Protein AF-A0AAV9RBQ3-F1 (afdb_monomer_lite)

Organism: NCBI:txid28760

Structure (mmCIF, N/CA/C/O backbone):
data_AF-A0AAV9RBQ3-F1
#
_entry.id   AF-A0AAV9RBQ3-F1
#
loop_
_atom_site.group_PDB
_atom_site.id
_atom_site.type_symbol
_atom_site.label_atom_id
_atom_site.label_alt_id
_atom_site.label_comp_id
_atom_site.label_asym_id
_atom_site.label_entity_id
_atom_site.label_seq_id
_atom_site.pdbx_PDB_ins_code
_atom_site.Cartn_x
_atom_site.Cartn_y
_atom_site.Cartn_z
_atom_site.occupancy
_atom_site.B_iso_or_equiv
_atom_site.auth_seq_id
_atom_site.auth_comp_id
_atom_site.auth_asym_id
_atom_site.auth_atom_id
_atom_site.pdbx_PDB_model_num
ATOM 1 N N . MET A 1 1 ? 4.838 1.784 3.686 1.00 30.33 1 MET A N 1
ATOM 2 C CA . MET A 1 1 ? 4.834 0.363 3.309 1.00 30.33 1 MET A CA 1
ATOM 3 C C . MET A 1 1 ? 6.294 -0.026 3.163 1.00 30.33 1 MET A C 1
ATOM 5 O O . MET A 1 1 ? 6.967 0.531 2.314 1.00 30.33 1 MET A O 1
ATOM 9 N N . VAL A 1 2 ? 6.844 -0.880 4.032 1.00 25.67 2 VAL A N 1
ATOM 10 C CA . VAL A 1 2 ? 8.255 -1.282 3.885 1.00 25.67 2 VAL A CA 1
ATOM 11 C C . VAL A 1 2 ? 8.308 -2.369 2.819 1.00 25.67 2 VAL A C 1
ATOM 13 O O . VAL A 1 2 ? 8.004 -3.526 3.097 1.00 25.67 2 VAL A O 1
ATOM 16 N N . ILE A 1 3 ? 8.634 -1.984 1.588 1.00 35.09 3 ILE A N 1
ATOM 17 C CA . ILE A 1 3 ? 9.060 -2.945 0.576 1.00 35.09 3 ILE A CA 1
ATOM 18 C C . ILE A 1 3 ? 10.511 -3.277 0.914 1.00 35.09 3 ILE A C 1
ATOM 20 O O . ILE A 1 3 ? 11.410 -2.459 0.729 1.00 35.09 3 ILE A O 1
ATOM 24 N N . ASP A 1 4 ? 10.719 -4.462 1.470 1.00 31.14 4 ASP A N 1
ATOM 25 C CA . ASP A 1 4 ? 12.053 -5.002 1.676 1.00 31.14 4 ASP A CA 1
ATOM 26 C C . ASP A 1 4 ? 12.686 -5.289 0.304 1.00 31.14 4 ASP A C 1
ATOM 28 O O . ASP A 1 4 ? 12.280 -6.210 -0.409 1.00 31.14 4 ASP A O 1
ATOM 32 N N . LEU A 1 5 ? 13.657 -4.460 -0.084 1.00 38.94 5 LEU A N 1
ATOM 33 C CA . LEU A 1 5 ? 14.399 -4.587 -1.341 1.00 38.94 5 LEU A CA 1
ATOM 34 C C . LEU A 1 5 ? 15.266 -5.857 -1.389 1.00 38.94 5 LEU A C 1
ATOM 36 O O . LEU A 1 5 ? 15.699 -6.243 -2.475 1.00 38.94 5 LEU A O 1
ATOM 40 N N . ASP A 1 6 ? 15.470 -6.539 -0.256 1.00 36.19 6 ASP A N 1
ATOM 41 C CA . ASP A 1 6 ? 16.126 -7.847 -0.199 1.00 36.19 6 ASP A CA 1
ATOM 42 C C . ASP A 1 6 ? 15.150 -9.023 -0.432 1.00 36.19 6 ASP A C 1
ATOM 44 O O . ASP A 1 6 ? 15.560 -10.193 -0.424 1.00 36.19 6 ASP A O 1
ATOM 48 N N . LYS A 1 7 ? 13.859 -8.766 -0.719 1.00 41.84 7 LYS A N 1
ATOM 49 C CA . LYS A 1 7 ? 12.851 -9.828 -0.889 1.00 41.84 7 LYS A CA 1
ATOM 50 C C . LYS A 1 7 ? 12.442 -10.122 -2.331 1.00 41.84 7 LYS A C 1
ATOM 52 O O . LYS A 1 7 ? 11.562 -9.517 -2.929 1.00 41.84 7 LYS A O 1
ATOM 57 N N . ARG A 1 8 ? 13.084 -11.189 -2.818 1.00 45.19 8 ARG A N 1
ATOM 58 C CA . ARG A 1 8 ? 12.573 -12.323 -3.616 1.00 45.19 8 ARG A CA 1
ATOM 59 C C . ARG A 1 8 ? 11.150 -12.147 -4.177 1.00 45.19 8 ARG A C 1
ATOM 61 O O . ARG A 1 8 ? 10.172 -12.438 -3.493 1.00 45.19 8 ARG A O 1
ATOM 68 N N . ILE A 1 9 ? 11.051 -11.829 -5.467 1.00 46.00 9 ILE A N 1
ATOM 69 C CA . ILE A 1 9 ? 9.826 -12.061 -6.244 1.00 46.00 9 ILE A CA 1
ATOM 70 C C . ILE A 1 9 ? 9.709 -13.578 -6.444 1.00 46.00 9 ILE A C 1
ATOM 72 O O . ILE A 1 9 ? 10.520 -14.174 -7.154 1.00 46.00 9 ILE A O 1
ATOM 76 N N . ILE A 1 10 ? 8.762 -14.223 -5.757 1.00 42.72 10 ILE A N 1
ATOM 77 C CA . ILE A 1 10 ? 8.492 -15.658 -5.908 1.00 42.72 10 ILE A CA 1
ATOM 78 C C . ILE A 1 10 ? 7.325 -15.809 -6.880 1.00 42.72 10 ILE A C 1
ATOM 80 O O . ILE A 1 10 ? 6.172 -15.654 -6.498 1.00 42.72 10 ILE A O 1
ATOM 84 N N . GLY A 1 11 ? 7.639 -16.130 -8.131 1.00 39.94 11 GLY A N 1
ATOM 85 C CA . GLY A 1 11 ? 6.669 -16.604 -9.110 1.00 39.94 11 GLY A CA 1
ATOM 86 C C . GLY A 1 11 ? 7.236 -17.825 -9.814 1.00 39.94 11 GLY A C 1
ATOM 87 O O . GLY A 1 11 ? 8.070 -17.662 -10.692 1.00 39.94 11 GLY A O 1
ATOM 88 N N . GLY A 1 12 ? 6.838 -19.031 -9.390 1.00 38.62 12 GLY A N 1
ATOM 89 C CA . GLY A 1 12 ? 6.946 -20.299 -10.142 1.00 38.62 12 GLY A CA 1
ATOM 90 C C . GLY A 1 12 ? 8.309 -20.755 -10.698 1.00 38.62 12 GLY A C 1
ATOM 91 O O . GLY A 1 12 ? 8.382 -21.820 -11.297 1.00 38.62 12 GLY A O 1
ATOM 92 N N . GLY A 1 13 ? 9.391 -20.002 -10.514 1.00 46.59 13 GLY A N 1
ATOM 93 C CA . GLY A 1 13 ? 10.709 -20.260 -11.083 1.00 46.59 13 GLY A CA 1
ATOM 94 C C . GLY A 1 13 ? 11.714 -19.220 -10.591 1.00 46.59 13 GLY A C 1
ATOM 95 O O . GLY A 1 13 ? 11.341 -18.086 -10.319 1.00 46.59 13 GLY A O 1
ATOM 96 N N . SER A 1 14 ? 12.964 -19.657 -10.412 1.00 49.28 14 SER A N 1
ATOM 97 C CA . SER A 1 14 ? 14.188 -18.925 -10.030 1.00 49.28 14 SER A CA 1
ATOM 98 C C . SER A 1 14 ? 14.036 -17.537 -9.388 1.00 49.28 14 SER A C 1
ATOM 100 O O . SER A 1 14 ? 13.625 -16.577 -10.033 1.00 49.28 14 SER A O 1
ATOM 102 N N . GLN A 1 15 ? 14.516 -17.403 -8.144 1.00 60.41 15 GLN A N 1
ATOM 103 C CA . GLN A 1 15 ? 14.614 -16.121 -7.432 1.00 60.41 15 GLN A CA 1
ATOM 104 C C . GLN A 1 15 ? 15.247 -15.032 -8.314 1.00 60.41 15 GLN A C 1
ATOM 106 O O . GLN A 1 15 ? 16.388 -15.158 -8.763 1.00 60.41 15 GLN A O 1
ATOM 111 N N . VAL A 1 16 ? 14.508 -13.946 -8.538 1.00 71.62 16 VAL A N 1
ATOM 112 C CA . VAL A 1 16 ? 14.979 -12.795 -9.314 1.00 71.62 16 VAL A CA 1
ATOM 113 C C . VAL A 1 16 ? 15.616 -11.791 -8.361 1.00 71.62 16 VAL A C 1
ATOM 115 O O . VAL A 1 16 ? 14.971 -11.333 -7.418 1.00 71.62 16 VAL A O 1
ATOM 118 N N . LYS A 1 17 ? 16.882 -11.439 -8.607 1.00 80.75 17 LYS A N 1
ATOM 119 C CA . LYS A 1 17 ? 17.581 -10.382 -7.867 1.00 80.75 17 LYS A CA 1
ATOM 120 C C . LYS A 1 17 ? 17.491 -9.063 -8.631 1.00 80.75 17 LYS A C 1
ATOM 122 O O . LYS A 1 17 ? 17.969 -8.977 -9.762 1.00 80.75 17 LYS A O 1
ATOM 127 N N . ILE A 1 18 ? 16.934 -8.041 -7.991 1.00 83.50 18 ILE A N 1
ATOM 128 C CA . ILE A 1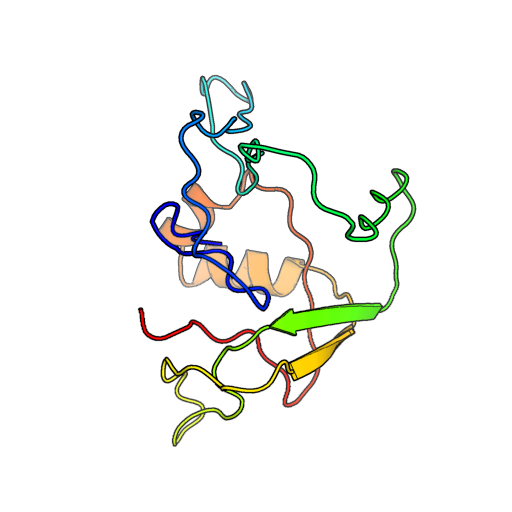 18 ? 16.910 -6.668 -8.503 1.00 83.50 18 ILE A CA 1
ATOM 129 C C . ILE A 1 18 ? 18.277 -6.040 -8.214 1.00 83.50 18 ILE A C 1
ATOM 131 O O . ILE A 1 18 ? 18.764 -6.091 -7.086 1.00 83.50 18 ILE A O 1
ATOM 135 N N . LYS A 1 19 ? 18.944 -5.532 -9.255 1.00 86.94 19 LYS A N 1
ATOM 136 C CA . LYS A 1 19 ? 20.288 -4.928 -9.151 1.00 86.94 19 LYS A CA 1
ATOM 137 C C . LYS A 1 19 ? 20.291 -3.426 -9.416 1.00 86.94 19 LYS A C 1
ATOM 139 O O . LYS A 1 19 ? 21.189 -2.736 -8.941 1.00 86.94 19 LYS A O 1
ATOM 144 N N . ALA A 1 20 ? 19.329 -2.942 -10.198 1.00 90.25 20 ALA A N 1
ATOM 145 C CA . ALA A 1 20 ? 19.151 -1.520 -10.436 1.00 90.25 20 ALA A CA 1
ATOM 146 C C . ALA A 1 20 ? 18.789 -0.817 -9.122 1.00 90.25 20 ALA A C 1
ATOM 148 O O . ALA A 1 20 ? 18.112 -1.390 -8.265 1.00 90.25 20 ALA A O 1
ATOM 149 N N . LYS A 1 21 ? 19.257 0.422 -8.957 1.00 89.88 21 LYS A N 1
ATOM 150 C CA . LYS A 1 21 ? 18.878 1.234 -7.798 1.00 89.88 21 LYS A CA 1
ATOM 151 C C . LYS A 1 21 ? 17.393 1.603 -7.914 1.00 89.88 21 LYS A C 1
ATOM 153 O O . LYS A 1 21 ? 16.970 1.966 -9.011 1.00 89.88 21 LYS A O 1
ATOM 158 N N . PRO A 1 22 ? 16.615 1.543 -6.820 1.00 89.75 22 PRO A N 1
ATOM 159 C CA . PRO A 1 22 ? 15.232 1.999 -6.847 1.00 89.75 22 PRO A CA 1
ATOM 160 C C . PRO A 1 22 ? 15.175 3.497 -7.153 1.00 89.75 22 PRO A C 1
ATOM 162 O O . PRO A 1 22 ? 16.009 4.271 -6.675 1.00 89.75 22 PRO A O 1
ATOM 165 N N . VAL A 1 23 ? 14.164 3.909 -7.913 1.00 91.56 23 VAL A N 1
ATOM 166 C CA . VAL A 1 23 ? 13.830 5.329 -8.070 1.00 91.56 23 VAL A CA 1
ATOM 167 C C . VAL A 1 23 ? 12.875 5.702 -6.944 1.00 91.56 23 VAL A C 1
ATOM 169 O O . VAL A 1 23 ? 11.757 5.193 -6.896 1.00 91.56 23 VAL A O 1
ATOM 172 N N . ILE A 1 24 ? 13.324 6.567 -6.035 1.00 87.62 24 ILE A N 1
ATOM 173 C CA . ILE A 1 24 ? 12.521 7.083 -4.920 1.00 87.62 24 ILE A CA 1
ATOM 174 C C . ILE A 1 24 ? 11.928 8.424 -5.342 1.00 87.62 24 ILE A C 1
ATOM 176 O O . ILE A 1 24 ? 12.663 9.322 -5.753 1.00 87.62 24 ILE A O 1
ATOM 180 N N . TYR A 1 25 ? 10.610 8.568 -5.228 1.00 86.00 25 TYR A N 1
ATOM 181 C CA . TYR A 1 25 ? 9.949 9.834 -5.527 1.00 86.00 25 TYR A CA 1
ATOM 182 C C . TYR A 1 25 ? 10.037 10.772 -4.336 1.00 86.00 25 TYR A C 1
ATOM 184 O O . TYR A 1 25 ? 9.697 10.396 -3.214 1.00 86.00 25 TYR A O 1
ATOM 192 N N . THR A 1 26 ? 10.466 12.001 -4.594 1.00 86.69 26 THR A N 1
ATOM 193 C CA . THR A 1 26 ? 10.580 13.047 -3.584 1.00 86.69 26 THR A CA 1
ATOM 194 C C . THR A 1 26 ? 9.848 14.313 -4.019 1.00 86.69 26 THR A C 1
ATOM 196 O O . THR A 1 26 ? 9.750 14.593 -5.215 1.00 86.69 26 THR A O 1
ATOM 199 N N . ASP A 1 27 ? 9.351 15.087 -3.053 1.00 79.44 27 ASP A N 1
ATOM 200 C CA . ASP A 1 27 ? 8.897 16.460 -3.286 1.00 79.44 27 ASP A CA 1
ATOM 201 C C . ASP A 1 27 ? 9.896 17.500 -2.761 1.00 79.44 27 ASP A C 1
ATOM 203 O O . ASP A 1 27 ? 10.733 17.232 -1.891 1.00 79.44 27 ASP A O 1
ATOM 207 N N . ASN A 1 28 ? 9.789 18.705 -3.322 1.00 72.69 28 ASN A N 1
ATOM 208 C CA . ASN A 1 28 ? 10.487 19.903 -2.870 1.00 72.69 28 ASN A CA 1
ATOM 209 C C . ASN A 1 28 ? 9.454 20.933 -2.395 1.00 72.69 28 ASN A C 1
ATOM 211 O O . ASN A 1 28 ? 9.275 21.984 -3.013 1.00 72.69 28 ASN A O 1
ATOM 215 N N . SER A 1 29 ? 8.737 20.611 -1.317 1.00 68.44 29 SER A N 1
ATOM 216 C CA . SER A 1 29 ? 7.668 21.458 -0.775 1.00 68.44 29 SER A CA 1
ATOM 217 C C . SER A 1 29 ? 8.091 22.216 0.491 1.00 68.44 29 SER A C 1
ATOM 219 O O . SER A 1 29 ? 8.763 21.681 1.375 1.00 68.44 29 SER A O 1
ATOM 221 N N . ASN A 1 30 ? 7.621 23.463 0.635 1.00 63.00 30 ASN A N 1
ATOM 222 C CA . ASN A 1 30 ? 7.673 24.256 1.877 1.00 63.00 30 ASN A CA 1
ATOM 223 C C . ASN A 1 30 ? 9.068 24.394 2.523 1.00 63.00 30 ASN A C 1
ATOM 225 O O . ASN A 1 30 ? 9.196 24.357 3.746 1.00 63.00 30 ASN A O 1
ATOM 229 N N . GLY A 1 31 ? 10.121 24.546 1.713 1.00 64.88 31 GLY A N 1
ATOM 230 C CA . GLY A 1 31 ? 11.492 24.750 2.200 1.00 64.88 31 GLY A CA 1
ATOM 231 C C . GLY A 1 31 ? 12.212 23.476 2.655 1.00 64.88 31 GLY A C 1
ATOM 232 O O . GLY A 1 31 ? 13.360 23.549 3.088 1.00 64.88 31 GLY A O 1
ATOM 233 N N . PHE A 1 32 ? 11.580 22.308 2.522 1.00 63.84 32 PHE A N 1
ATOM 234 C CA . PHE A 1 32 ? 12.227 21.017 2.721 1.00 63.84 32 PHE A CA 1
ATOM 235 C C . PHE A 1 32 ? 12.670 20.483 1.362 1.00 63.84 32 PHE A C 1
ATOM 237 O O . PHE A 1 32 ? 11.853 20.337 0.456 1.00 63.84 32 PHE A O 1
ATOM 244 N N . LYS A 1 33 ? 13.969 20.219 1.216 1.00 73.50 33 LYS A N 1
ATOM 245 C CA . LYS A 1 33 ? 14.500 19.537 0.034 1.00 73.50 33 LYS A CA 1
ATOM 246 C C . LYS A 1 33 ? 14.319 18.030 0.218 1.00 73.50 33 LYS A C 1
ATOM 248 O O . LYS A 1 33 ? 14.636 17.518 1.289 1.00 73.50 33 LYS A O 1
ATOM 253 N N . GLU A 1 34 ? 13.834 17.358 -0.821 1.00 77.88 34 GLU A N 1
ATOM 254 C CA . GLU A 1 34 ? 13.875 15.897 -0.973 1.00 77.88 34 GLU A CA 1
ATOM 255 C C . GLU A 1 34 ? 13.046 15.079 0.039 1.00 77.88 34 GLU A C 1
ATOM 257 O O . GLU A 1 34 ? 13.517 14.078 0.579 1.00 77.88 34 GLU A O 1
ATOM 262 N N . ARG A 1 35 ? 11.785 15.449 0.300 1.00 81.50 35 ARG A N 1
ATOM 263 C CA . ARG A 1 35 ? 10.915 14.622 1.159 1.00 81.50 35 ARG A CA 1
ATOM 264 C C . ARG A 1 35 ? 10.476 13.354 0.423 1.00 81.50 35 ARG A C 1
ATOM 266 O O . ARG A 1 35 ? 9.785 13.486 -0.583 1.00 81.50 35 ARG A O 1
ATOM 273 N N . PRO A 1 36 ? 10.813 12.141 0.897 1.00 83.62 36 PRO A N 1
ATOM 274 C CA . PRO A 1 36 ? 10.461 10.912 0.196 1.00 83.62 36 PRO A CA 1
ATOM 275 C C . PRO A 1 36 ? 8.983 10.564 0.368 1.00 83.62 36 PRO A C 1
ATOM 277 O O . PRO A 1 36 ? 8.449 10.552 1.479 1.00 83.62 36 PRO A O 1
ATOM 280 N N . HIS A 1 37 ? 8.332 10.214 -0.732 1.00 84.62 37 HIS A N 1
ATOM 281 C CA . HIS A 1 37 ? 7.006 9.616 -0.717 1.00 84.62 37 HIS A CA 1
ATOM 282 C C . HIS A 1 37 ? 7.088 8.102 -0.507 1.00 84.62 37 HIS A C 1
ATOM 284 O O . HIS A 1 37 ? 8.089 7.468 -0.836 1.00 84.62 37 HIS A O 1
ATOM 290 N N . ASP A 1 38 ? 6.020 7.508 0.028 1.00 84.38 38 ASP A N 1
ATOM 291 C CA . ASP A 1 38 ? 5.883 6.050 0.199 1.00 84.38 38 ASP A CA 1
ATOM 292 C C . ASP A 1 38 ? 5.585 5.348 -1.145 1.00 84.38 38 ASP A C 1
ATOM 294 O O . ASP A 1 38 ? 4.610 4.614 -1.289 1.00 84.38 38 ASP A O 1
ATOM 298 N N . ILE A 1 39 ? 6.400 5.639 -2.163 1.00 86.56 39 ILE A N 1
ATOM 299 C CA . ILE A 1 39 ? 6.325 5.093 -3.519 1.00 86.56 39 ILE A CA 1
ATOM 300 C C . ILE A 1 39 ? 7.726 5.043 -4.140 1.00 86.56 39 ILE A C 1
ATOM 302 O O . ILE A 1 39 ? 8.519 5.980 -4.027 1.00 86.56 39 ILE A O 1
ATOM 306 N N . MET A 1 40 ? 8.029 3.939 -4.823 1.00 89.50 40 MET A N 1
ATOM 307 C CA . MET A 1 40 ? 9.271 3.763 -5.575 1.00 89.50 40 MET A CA 1
ATOM 308 C C . MET A 1 40 ? 9.045 2.899 -6.816 1.00 89.50 40 MET A C 1
ATOM 310 O O . MET A 1 40 ? 8.136 2.068 -6.833 1.00 89.50 40 MET A O 1
ATOM 314 N N . LEU A 1 41 ? 9.896 3.062 -7.832 1.00 91.25 41 LEU A N 1
ATOM 315 C CA . LEU A 1 41 ? 9.954 2.155 -8.981 1.00 91.25 41 LEU A CA 1
ATOM 316 C C . LEU A 1 41 ? 11.133 1.193 -8.869 1.00 91.25 41 LEU A C 1
ATOM 318 O O . LEU A 1 41 ? 12.243 1.583 -8.496 1.00 91.25 41 LEU A O 1
ATOM 322 N N . LEU A 1 42 ? 10.876 -0.056 -9.258 1.00 90.56 42 LEU A N 1
ATOM 323 C CA . LEU A 1 42 ? 11.864 -1.121 -9.360 1.00 90.56 42 LEU A CA 1
ATOM 324 C C . LEU A 1 42 ? 11.996 -1.570 -10.811 1.00 90.56 42 LEU A C 1
ATOM 326 O O . LEU A 1 42 ? 11.011 -1.945 -11.444 1.00 90.56 42 LEU A O 1
ATOM 330 N N . GLU A 1 43 ? 13.224 -1.570 -11.316 1.00 89.69 43 GLU A N 1
ATOM 331 C CA . GLU A 1 43 ? 13.535 -2.088 -12.643 1.00 89.69 43 GLU A CA 1
ATOM 332 C C . GLU A 1 43 ? 13.866 -3.583 -12.562 1.00 89.69 43 GLU A C 1
ATOM 334 O O . GLU A 1 43 ? 14.768 -4.015 -11.835 1.00 89.69 43 GLU A O 1
ATOM 339 N N . LEU A 1 44 ? 13.118 -4.388 -13.314 1.00 88.62 44 LEU A N 1
ATOM 340 C CA . LEU A 1 44 ? 13.348 -5.823 -13.406 1.00 88.62 44 LEU A CA 1
ATOM 341 C C . LEU A 1 44 ? 14.521 -6.114 -14.356 1.00 88.62 44 LEU A C 1
ATOM 343 O O . LEU A 1 44 ? 14.649 -5.461 -15.387 1.00 88.62 44 LEU A O 1
ATOM 347 N N . PRO A 1 45 ? 15.352 -7.139 -14.083 1.00 87.81 45 PRO A N 1
ATOM 348 C CA . PRO A 1 45 ? 16.525 -7.449 -14.911 1.00 87.81 45 PRO A CA 1
ATOM 349 C C . PRO A 1 45 ? 16.183 -7.976 -16.314 1.00 87.81 45 PRO A C 1
ATOM 351 O O . PRO A 1 45 ? 17.076 -8.159 -17.138 1.00 87.81 45 PRO A O 1
ATOM 354 N N . ARG A 1 46 ? 14.910 -8.295 -16.558 1.00 88.06 46 ARG A N 1
ATOM 355 C CA . ARG A 1 46 ? 14.343 -8.715 -17.841 1.00 88.06 46 ARG A CA 1
ATOM 356 C C . ARG A 1 46 ? 12.829 -8.504 -17.820 1.00 88.06 46 ARG A C 1
ATOM 358 O O . ARG A 1 46 ? 12.244 -8.353 -16.747 1.00 88.06 46 ARG A O 1
ATOM 365 N N . SER A 1 47 ? 12.200 -8.573 -18.986 1.00 87.19 47 SER A N 1
ATOM 366 C CA . SER A 1 47 ? 10.744 -8.642 -19.105 1.00 87.19 47 SER A CA 1
ATOM 367 C C . SER A 1 47 ? 10.203 -10.002 -18.652 1.00 87.19 47 SER A C 1
ATOM 369 O O . SER A 1 47 ? 10.869 -11.033 -18.778 1.00 87.19 47 SER A O 1
ATOM 371 N N . PHE A 1 48 ? 8.973 -10.000 -18.148 1.00 85.31 48 PHE A N 1
ATOM 372 C CA . PHE A 1 48 ? 8.218 -11.197 -17.784 1.00 85.31 48 PHE A CA 1
ATOM 373 C C . PHE A 1 48 ? 6.877 -11.175 -18.512 1.00 85.31 48 PHE A C 1
ATOM 375 O O . PHE A 1 48 ? 6.331 -10.100 -18.753 1.00 85.31 48 PHE A O 1
ATOM 382 N N . ASP A 1 49 ? 6.356 -12.354 -18.839 1.00 90.94 49 ASP A N 1
ATOM 383 C CA . ASP A 1 49 ? 5.036 -12.507 -19.452 1.00 90.94 49 ASP A CA 1
ATOM 384 C C . ASP A 1 49 ? 3.952 -12.505 -18.364 1.00 90.94 49 ASP A C 1
ATOM 386 O O . ASP A 1 49 ? 3.434 -13.538 -17.947 1.00 90.94 49 ASP A O 1
ATOM 390 N N . ILE A 1 50 ? 3.720 -11.323 -17.793 1.00 86.88 50 ILE A N 1
ATOM 391 C CA . ILE A 1 50 ? 2.705 -11.065 -16.769 1.00 86.88 50 ILE A CA 1
ATOM 392 C C . ILE A 1 50 ? 1.932 -9.834 -17.220 1.00 86.88 50 ILE A C 1
ATOM 394 O O . ILE A 1 50 ? 2.533 -8.835 -17.611 1.00 86.88 50 ILE A O 1
ATOM 398 N N . THR A 1 51 ? 0.603 -9.889 -17.140 1.00 91.31 51 THR A N 1
ATOM 399 C CA . THR A 1 51 ? -0.248 -8.735 -17.453 1.00 91.31 51 THR A CA 1
ATOM 400 C C . THR A 1 51 ? -0.069 -7.649 -16.384 1.00 91.31 51 THR A C 1
ATOM 402 O O . THR A 1 51 ? -0.388 -7.902 -15.220 1.00 91.31 51 THR A O 1
ATOM 405 N N . PRO A 1 52 ? 0.431 -6.447 -16.733 1.00 89.50 52 PRO A N 1
ATOM 406 C CA . PRO A 1 52 ? 0.550 -5.350 -15.779 1.00 89.50 52 PRO A CA 1
ATOM 407 C C . PRO A 1 52 ? -0.821 -4.777 -15.411 1.00 89.50 52 PRO A C 1
ATOM 409 O O . PRO A 1 52 ? -1.740 -4.759 -16.233 1.00 89.50 52 PRO A O 1
ATOM 412 N N . LEU A 1 53 ? -0.944 -4.234 -14.199 1.00 88.25 53 LEU A N 1
ATOM 413 C CA . LEU A 1 53 ? -2.132 -3.480 -13.805 1.00 88.25 53 LEU A CA 1
ATOM 414 C C . LEU A 1 53 ? -2.088 -2.070 -14.413 1.00 88.25 53 LEU A C 1
ATOM 416 O O . LEU A 1 53 ? -1.058 -1.393 -14.350 1.00 88.25 53 LEU A O 1
ATOM 420 N N . LYS A 1 54 ? -3.209 -1.612 -14.985 1.00 88.88 54 LYS A N 1
ATOM 421 C CA . LYS A 1 54 ? -3.329 -0.243 -15.503 1.00 88.88 54 LYS A CA 1
ATOM 422 C C . LYS A 1 54 ? -3.235 0.758 -14.343 1.00 88.88 54 LYS A C 1
ATOM 424 O O . LYS A 1 54 ? -3.887 0.581 -13.315 1.00 88.88 54 LYS A O 1
ATOM 429 N N . LEU A 1 55 ? -2.456 1.824 -14.527 1.00 89.69 55 LEU A N 1
ATOM 430 C CA . LEU A 1 55 ? -2.428 2.946 -13.588 1.00 89.69 55 LEU A CA 1
ATOM 431 C C . LEU A 1 55 ? -3.763 3.714 -13.620 1.00 89.69 55 LEU A C 1
ATOM 433 O O . LEU A 1 55 ? -4.366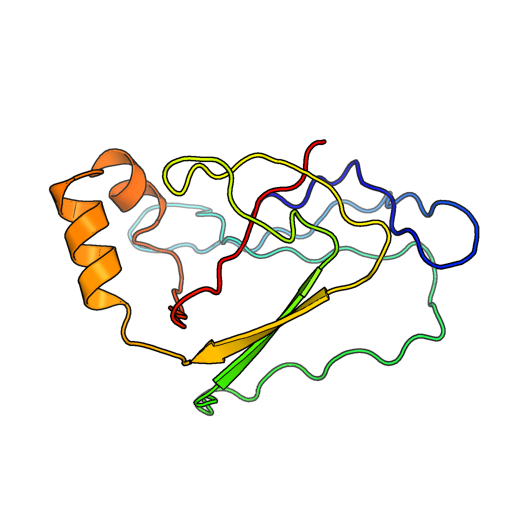 3.831 -14.692 1.00 89.69 55 LEU A O 1
ATOM 437 N N . PRO A 1 56 ? -4.236 4.228 -12.472 1.00 85.25 56 PRO A N 1
ATOM 438 C CA . PRO A 1 56 ? -5.491 4.964 -12.410 1.00 85.25 56 PRO A CA 1
ATOM 439 C C . PRO A 1 56 ? -5.405 6.285 -13.180 1.00 85.25 56 PRO A C 1
ATOM 441 O O . PRO A 1 56 ? -4.377 6.965 -13.169 1.00 85.25 56 PRO A O 1
ATOM 444 N N . ASP A 1 57 ? -6.518 6.664 -13.803 1.00 87.94 57 ASP A N 1
ATOM 445 C CA . ASP A 1 57 ? -6.691 7.982 -14.405 1.00 87.94 57 ASP A CA 1
ATOM 446 C C . ASP A 1 57 ? -6.986 9.014 -13.296 1.00 87.94 57 ASP A C 1
ATOM 448 O O . ASP A 1 57 ? -7.801 8.775 -12.399 1.00 87.94 57 ASP A O 1
ATOM 452 N N . CYS A 1 58 ? -6.313 10.168 -13.329 1.00 86.44 58 CYS A N 1
ATOM 453 C CA . CYS A 1 58 ? -6.451 11.198 -12.295 1.00 86.44 58 CYS A CA 1
ATOM 454 C C . CYS A 1 58 ? -7.906 11.676 -12.134 1.00 86.44 58 CYS A C 1
ATOM 456 O O . CYS A 1 58 ? -8.636 11.838 -13.110 1.00 86.44 58 CYS A O 1
ATOM 458 N N . GLY A 1 59 ? -8.315 11.947 -10.889 1.00 83.56 59 GLY A N 1
ATOM 459 C CA . GLY A 1 59 ? -9.648 12.464 -10.552 1.00 83.56 59 GLY A CA 1
ATOM 460 C C . GLY A 1 59 ? -10.766 11.417 -10.538 1.00 83.56 59 GLY A C 1
ATOM 461 O O . GLY A 1 59 ? -11.867 11.719 -10.083 1.00 83.56 59 GLY A O 1
ATOM 462 N N . THR A 1 60 ? -10.494 10.186 -10.980 1.00 84.56 60 THR A N 1
ATOM 463 C CA . THR A 1 60 ? -11.430 9.067 -10.836 1.00 84.56 60 THR A CA 1
ATOM 464 C C . THR A 1 60 ? -11.059 8.257 -9.603 1.00 84.56 60 THR A C 1
ATOM 466 O O . THR A 1 60 ? -9.963 7.704 -9.519 1.00 84.56 60 THR A O 1
ATOM 469 N N . HIS A 1 61 ? -11.980 8.172 -8.645 1.00 82.56 61 HIS A N 1
ATOM 470 C CA . HIS A 1 61 ? -11.773 7.434 -7.403 1.00 82.56 61 HIS A CA 1
ATOM 471 C C . HIS A 1 61 ? -12.772 6.278 -7.308 1.00 82.56 61 HIS A C 1
ATOM 473 O O . HIS A 1 61 ? -13.974 6.509 -7.469 1.00 82.56 61 HIS A O 1
ATOM 479 N N . PRO A 1 62 ? -12.312 5.038 -7.062 1.00 87.50 62 PRO A N 1
ATOM 480 C CA . PRO A 1 62 ? -13.225 3.932 -6.830 1.00 87.50 62 PRO A CA 1
ATOM 481 C C . PRO A 1 62 ? -13.921 4.079 -5.465 1.00 87.50 62 PRO A C 1
ATOM 483 O O . PRO A 1 62 ? -13.486 4.851 -4.613 1.00 87.50 62 PRO A O 1
ATOM 486 N N . GLN A 1 63 ? -15.014 3.342 -5.255 1.00 91.38 63 GLN A N 1
ATOM 487 C CA . GLN A 1 63 ? -15.698 3.273 -3.951 1.00 91.38 63 GLN A CA 1
ATOM 488 C C . GLN A 1 63 ? -15.185 2.113 -3.092 1.00 91.38 63 GLN A C 1
ATOM 490 O O . GLN A 1 63 ? -15.174 2.188 -1.864 1.00 91.38 63 GLN A O 1
ATOM 495 N N . THR A 1 64 ? -14.733 1.045 -3.742 1.00 92.50 64 THR A N 1
ATOM 496 C CA . THR A 1 64 ? -14.170 -0.149 -3.122 1.00 92.50 64 THR A CA 1
ATOM 497 C C . THR A 1 64 ? -12.833 -0.469 -3.772 1.00 92.50 64 THR A C 1
ATOM 499 O O . THR A 1 64 ? -12.578 -0.102 -4.920 1.00 92.50 64 THR A O 1
ATOM 502 N N . LEU A 1 65 ? -11.954 -1.132 -3.032 1.00 90.00 65 LEU A N 1
ATOM 503 C CA . LEU A 1 65 ? -10.690 -1.621 -3.562 1.00 90.00 65 LEU A CA 1
ATOM 504 C C . LEU A 1 65 ? -10.404 -3.019 -3.014 1.00 90.00 65 LEU A C 1
ATOM 506 O O . LEU A 1 65 ? -10.841 -3.367 -1.917 1.00 90.00 65 LEU A O 1
ATOM 510 N N . GLU A 1 66 ? -9.674 -3.818 -3.783 1.00 92.31 66 GLU A N 1
ATOM 511 C CA . GLU A 1 66 ? -9.213 -5.139 -3.365 1.00 92.31 66 GLU A CA 1
ATOM 512 C C . GLU A 1 66 ? -7.727 -5.075 -3.010 1.00 92.31 66 GLU A C 1
ATOM 514 O O . GLU A 1 66 ? -6.916 -4.507 -3.743 1.00 92.31 66 GLU A O 1
ATOM 519 N N . ILE A 1 67 ? -7.370 -5.658 -1.869 1.00 91.25 67 ILE A N 1
ATOM 520 C CA . ILE A 1 67 ? -5.990 -5.841 -1.428 1.00 91.25 67 ILE A CA 1
ATOM 521 C C . ILE A 1 67 ? -5.682 -7.329 -1.493 1.00 91.25 67 ILE A C 1
ATOM 523 O O . ILE A 1 67 ? -6.443 -8.136 -0.962 1.00 91.25 67 ILE A O 1
ATOM 527 N N . ALA A 1 68 ? -4.546 -7.687 -2.088 1.00 91.44 68 ALA A N 1
ATOM 528 C CA . ALA A 1 68 ? -4.084 -9.064 -2.160 1.00 91.44 68 ALA A CA 1
ATOM 529 C C . ALA A 1 68 ? -2.686 -9.226 -1.551 1.00 91.44 68 ALA A C 1
ATOM 531 O O . ALA A 1 68 ? -1.830 -8.347 -1.676 1.00 91.44 68 ALA A O 1
ATOM 532 N N . GLY A 1 69 ? -2.438 -10.359 -0.894 1.00 90.88 69 GLY A N 1
ATOM 533 C CA . GLY A 1 69 ? -1.129 -10.670 -0.330 1.00 90.88 69 GLY A CA 1
ATOM 534 C C . GLY A 1 69 ? -1.057 -12.010 0.400 1.00 90.88 69 GLY A C 1
ATOM 535 O O . GLY A 1 69 ? -2.048 -12.710 0.578 1.00 90.88 69 GLY A O 1
ATOM 536 N N . HIS A 1 70 ? 0.153 -12.347 0.848 1.00 89.88 70 HIS A N 1
ATOM 537 C CA . HIS A 1 70 ? 0.476 -13.586 1.570 1.00 89.88 70 HIS A CA 1
ATOM 538 C C . HIS A 1 70 ? 0.684 -13.355 3.077 1.00 89.88 70 HIS A C 1
ATOM 540 O O . HIS A 1 70 ? 1.461 -14.062 3.717 1.00 89.88 70 HIS A O 1
ATOM 546 N N . ALA A 1 71 ? 0.082 -12.312 3.649 1.00 88.75 71 ALA A N 1
ATOM 547 C CA . ALA A 1 71 ? 0.238 -11.990 5.068 1.00 88.75 71 ALA A CA 1
ATOM 548 C C . ALA A 1 71 ? -0.586 -12.925 5.972 1.00 88.75 71 ALA A C 1
ATOM 550 O O . ALA A 1 71 ? -1.221 -13.872 5.506 1.00 88.75 71 ALA A O 1
ATOM 551 N N . ALA A 1 72 ? -0.555 -12.668 7.281 1.00 87.88 72 ALA A N 1
ATOM 552 C CA . ALA A 1 72 ? -1.404 -13.355 8.248 1.00 87.88 72 ALA A CA 1
ATOM 553 C C . ALA A 1 72 ? -2.893 -13.201 7.888 1.00 87.88 72 ALA A C 1
ATOM 555 O O . ALA A 1 72 ? -3.351 -12.091 7.620 1.00 87.88 72 ALA A O 1
ATOM 556 N N . THR A 1 73 ? -3.643 -14.304 7.927 1.00 88.12 73 THR A N 1
ATOM 557 C CA . THR A 1 73 ? -5.080 -14.351 7.593 1.00 88.12 73 THR A CA 1
ATOM 558 C C . THR A 1 73 ? -5.996 -14.164 8.798 1.00 88.12 73 THR A C 1
ATOM 560 O O . THR A 1 73 ? -7.194 -13.952 8.641 1.00 88.12 73 THR A O 1
ATOM 563 N N . THR A 1 74 ? -5.443 -14.235 10.007 1.00 83.81 74 THR A N 1
ATOM 564 C CA . THR A 1 74 ? -6.176 -14.094 11.266 1.00 83.81 74 THR A CA 1
ATOM 565 C C . THR A 1 74 ? -5.390 -13.223 12.237 1.00 83.81 74 THR A C 1
ATOM 567 O O . THR A 1 74 ? -4.164 -13.327 12.315 1.00 83.81 74 THR A O 1
ATOM 570 N N . GLY A 1 75 ? -6.096 -12.400 13.013 1.00 79.25 75 GLY A N 1
ATOM 571 C CA . GLY A 1 75 ? -5.523 -11.743 14.188 1.00 79.25 75 GLY A CA 1
ATOM 572 C C . GLY A 1 75 ? -5.288 -12.736 15.331 1.00 79.25 75 GLY A C 1
ATOM 573 O O . GLY A 1 75 ? -5.932 -13.782 15.407 1.00 79.25 75 GLY A O 1
ATOM 574 N N . GLY A 1 76 ? -4.364 -12.407 16.227 1.00 76.12 76 GLY A N 1
ATOM 575 C CA . GLY A 1 76 ? -4.160 -13.114 17.485 1.00 76.12 76 GLY A CA 1
ATOM 576 C C . GLY A 1 76 ? -5.213 -12.756 18.539 1.00 76.12 76 GLY A C 1
ATOM 577 O O . GLY A 1 76 ? -6.086 -11.906 18.336 1.00 76.12 76 GLY A O 1
ATOM 578 N N . ILE A 1 77 ? -5.104 -13.392 19.709 1.00 79.50 77 ILE A N 1
ATOM 579 C CA . ILE A 1 77 ? -5.972 -13.141 20.871 1.00 79.50 77 ILE A CA 1
ATOM 580 C C . ILE A 1 77 ? -5.999 -11.633 21.183 1.00 79.50 77 ILE A C 1
ATOM 582 O O . ILE A 1 77 ? -4.968 -10.963 21.097 1.00 79.50 77 ILE A O 1
ATOM 586 N N . ASN A 1 78 ? -7.172 -11.097 21.539 1.00 83.31 78 ASN A N 1
ATOM 587 C CA . ASN A 1 78 ? -7.400 -9.671 21.820 1.00 83.31 78 ASN A CA 1
ATOM 588 C C . ASN A 1 78 ? -7.065 -8.725 20.648 1.00 83.31 78 ASN A C 1
ATOM 590 O O . ASN A 1 78 ? -6.532 -7.639 20.868 1.00 83.31 78 ASN A O 1
ATOM 594 N N . ASN A 1 79 ? -7.370 -9.126 19.408 1.00 75.69 79 ASN A N 1
ATOM 595 C CA . ASN A 1 79 ? -7.106 -8.341 18.192 1.00 75.69 79 ASN A CA 1
ATOM 596 C C . ASN A 1 79 ? -5.622 -7.973 18.018 1.00 75.69 79 ASN A C 1
ATOM 598 O O . ASN A 1 79 ? -5.282 -6.940 17.436 1.00 75.69 79 ASN A O 1
ATOM 602 N N . THR A 1 80 ? -4.719 -8.804 18.543 1.00 83.19 80 THR A N 1
ATOM 603 C CA . THR A 1 80 ? -3.284 -8.578 18.382 1.00 83.19 80 THR A CA 1
ATOM 604 C C . THR A 1 80 ? -2.874 -8.869 16.943 1.00 83.19 80 THR A C 1
ATOM 606 O O . THR A 1 80 ? -3.238 -9.888 16.362 1.00 83.19 80 THR A O 1
ATOM 609 N N . ARG A 1 81 ? -2.094 -7.973 16.335 1.00 79.88 81 ARG A N 1
ATOM 610 C CA . ARG A 1 81 ? -1.521 -8.221 15.009 1.00 79.88 81 ARG A CA 1
ATOM 611 C C . ARG A 1 81 ? -0.252 -9.042 15.177 1.00 79.88 81 ARG A C 1
ATOM 613 O O . ARG A 1 81 ? 0.768 -8.515 15.617 1.00 79.88 81 ARG A O 1
ATOM 620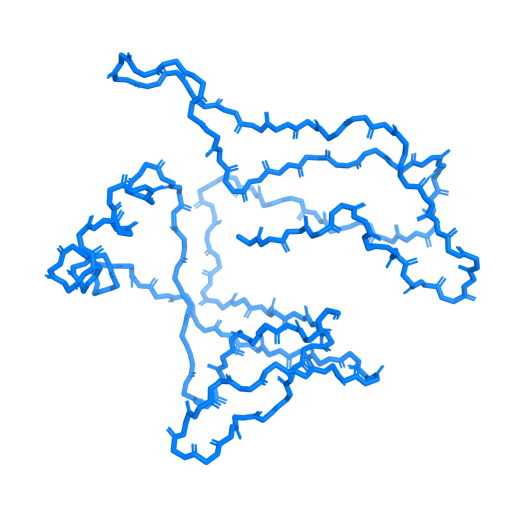 N N . THR A 1 82 ? -0.323 -10.331 14.869 1.00 81.25 82 THR A N 1
ATOM 621 C CA . THR A 1 82 ? 0.835 -11.228 14.920 1.00 81.25 82 THR A CA 1
ATOM 622 C C . THR A 1 82 ? 1.369 -11.431 13.503 1.00 81.25 82 THR A C 1
ATOM 624 O O . THR A 1 82 ? 0.608 -11.860 12.634 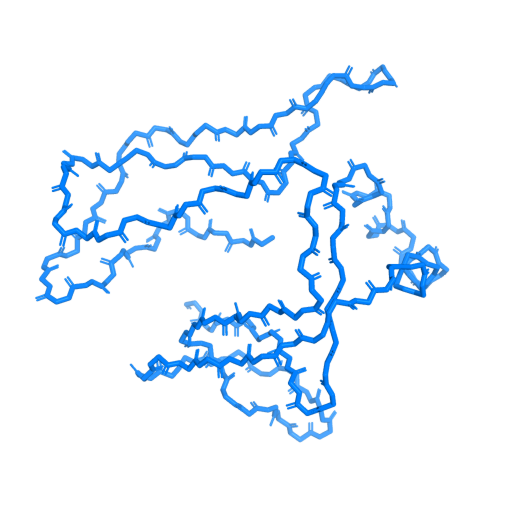1.00 81.25 82 THR A O 1
ATOM 627 N N . PRO A 1 83 ? 2.647 -11.120 13.229 1.00 81.88 83 PRO A N 1
ATOM 628 C CA . PRO A 1 83 ? 3.200 -11.323 11.901 1.00 81.88 83 PRO A CA 1
ATOM 629 C C . PRO A 1 83 ? 3.211 -12.804 11.540 1.00 81.88 83 PRO A C 1
ATOM 631 O O . PRO A 1 83 ? 3.701 -13.636 12.299 1.00 81.88 83 PRO A O 1
ATOM 634 N N . SER A 1 84 ? 2.702 -13.122 10.356 1.00 83.56 84 SER A N 1
ATOM 635 C CA . SER A 1 84 ? 2.709 -14.474 9.799 1.00 83.56 84 SER A CA 1
ATOM 636 C C . SER A 1 84 ? 2.682 -14.406 8.274 1.00 83.56 84 SER A C 1
ATOM 638 O O . SER A 1 84 ? 2.476 -13.335 7.694 1.00 83.56 84 SER A O 1
ATOM 640 N N . LYS A 1 85 ? 2.928 -15.544 7.627 1.00 87.50 85 LYS A N 1
ATOM 641 C CA . LYS A 1 85 ? 2.886 -15.700 6.177 1.00 87.50 85 LYS A CA 1
ATOM 642 C C . LYS A 1 85 ? 1.954 -16.853 5.813 1.00 87.50 85 LYS A C 1
ATOM 644 O O . LYS A 1 85 ? 2.158 -17.967 6.287 1.00 87.50 85 LYS A O 1
ATOM 649 N N . SER A 1 86 ? 0.984 -16.590 4.944 1.00 87.44 86 SER A N 1
ATOM 650 C CA . SER A 1 86 ? 0.164 -17.630 4.324 1.00 87.44 86 SER A CA 1
ATOM 651 C C . SER A 1 86 ? 0.879 -18.223 3.099 1.00 87.44 86 SER A C 1
ATOM 653 O O . SER A 1 86 ? 1.494 -17.466 2.336 1.00 87.44 86 SER A O 1
ATOM 655 N N . PRO A 1 87 ? 0.837 -19.553 2.884 1.00 87.69 87 PRO A N 1
ATOM 656 C CA . PRO A 1 87 ? 1.305 -20.146 1.632 1.00 87.69 87 PRO A CA 1
ATOM 657 C C . PRO A 1 87 ? 0.436 -19.719 0.442 1.00 87.69 87 PRO A C 1
ATOM 659 O O . PRO A 1 87 ? 0.955 -19.562 -0.663 1.00 87.69 87 PRO A O 1
ATOM 662 N N . ASP A 1 88 ? -0.847 -19.461 0.686 1.00 91.00 88 ASP A N 1
ATOM 663 C CA . ASP A 1 88 ? -1.824 -19.111 -0.335 1.00 91.00 88 ASP A CA 1
ATOM 664 C C . ASP A 1 88 ? -1.964 -17.593 -0.468 1.00 91.00 88 ASP A C 1
ATOM 666 O O . ASP A 1 88 ? -1.718 -16.830 0.474 1.00 91.00 88 ASP A O 1
ATOM 670 N N . LEU A 1 89 ? -2.319 -17.144 -1.673 1.00 89.44 89 LEU A N 1
ATOM 671 C CA . LEU A 1 89 ? -2.665 -15.750 -1.920 1.00 89.44 89 LEU A CA 1
ATOM 672 C C . LEU A 1 89 ? -4.067 -15.495 -1.366 1.00 89.44 89 LEU A C 1
ATOM 674 O O . LEU A 1 89 ? -5.010 -16.197 -1.725 1.00 89.44 89 LEU A O 1
ATOM 678 N N . HIS A 1 90 ? -4.210 -14.472 -0.529 1.00 90.69 90 HIS A N 1
ATOM 679 C CA . HIS A 1 90 ? -5.509 -14.027 -0.038 1.00 90.69 90 HIS A CA 1
ATOM 680 C C . HIS A 1 90 ? -5.854 -12.662 -0.611 1.00 90.69 90 HIS A C 1
ATOM 682 O O . HIS A 1 90 ? -4.975 -11.810 -0.745 1.00 90.69 90 HIS A O 1
ATOM 688 N N . CYS A 1 91 ? -7.140 -12.464 -0.889 1.00 93.12 91 CYS A N 1
ATOM 689 C CA . CYS A 1 91 ? -7.715 -11.194 -1.304 1.00 93.12 91 CYS A CA 1
ATOM 690 C C . CYS A 1 91 ? -8.717 -10.714 -0.256 1.00 93.12 91 CYS A C 1
ATOM 692 O O . CYS A 1 91 ? -9.419 -11.516 0.365 1.00 93.12 91 CYS A O 1
ATOM 694 N N . ALA A 1 92 ? -8.801 -9.403 -0.081 1.00 91.62 92 ALA A N 1
ATOM 695 C CA . ALA A 1 92 ? -9.801 -8.776 0.754 1.00 91.62 92 ALA A CA 1
ATOM 696 C C . ALA A 1 92 ? -10.286 -7.478 0.116 1.00 91.62 92 ALA A C 1
ATOM 698 O O . ALA A 1 92 ? -9.501 -6.602 -0.242 1.00 91.62 92 ALA A O 1
ATOM 699 N N . GLU A 1 93 ? -11.600 -7.351 0.012 1.00 95.12 93 GLU A N 1
ATOM 700 C CA . GLU A 1 93 ? -12.246 -6.112 -0.395 1.00 95.12 93 GLU A CA 1
ATOM 701 C C . GLU A 1 93 ? -12.358 -5.169 0.806 1.00 95.12 93 GLU A C 1
ATOM 703 O O . GLU A 1 93 ? -12.734 -5.595 1.900 1.00 95.12 93 GLU A O 1
ATOM 708 N N . ILE A 1 94 ? -12.094 -3.886 0.591 1.00 95.00 94 ILE A N 1
ATOM 709 C CA . ILE A 1 94 ? -12.296 -2.820 1.570 1.00 95.00 94 ILE A CA 1
ATOM 710 C C . ILE A 1 94 ? -13.007 -1.622 0.932 1.00 95.00 94 ILE A C 1
ATOM 712 O O . ILE A 1 94 ? -12.836 -1.332 -0.254 1.00 95.00 94 ILE A O 1
ATOM 716 N N . ASN A 1 95 ? -13.796 -0.906 1.733 1.00 95.56 95 ASN A N 1
ATOM 717 C CA . ASN A 1 95 ? -14.451 0.323 1.291 1.00 95.56 95 ASN A CA 1
ATOM 718 C C . ASN A 1 95 ? -13.489 1.495 1.445 1.00 95.56 95 ASN A C 1
ATOM 720 O O . ASN A 1 95 ? -12.796 1.584 2.462 1.00 95.56 95 ASN A O 1
ATOM 724 N N . ILE A 1 96 ? -13.480 2.406 0.477 1.00 92.62 96 ILE A N 1
ATOM 725 C CA . ILE A 1 96 ? -12.769 3.675 0.608 1.00 92.62 96 ILE A CA 1
ATOM 726 C C . ILE A 1 96 ? -13.562 4.580 1.544 1.00 92.62 96 ILE A C 1
ATOM 728 O O . ILE A 1 96 ? -14.771 4.754 1.396 1.00 92.62 96 ILE A O 1
ATOM 732 N N . VAL A 1 97 ? -12.863 5.145 2.522 1.00 93.12 97 VAL A N 1
ATOM 733 C CA . VAL A 1 97 ? -13.426 6.029 3.542 1.00 93.12 97 VAL A CA 1
ATOM 734 C C . VAL A 1 97 ? -12.611 7.311 3.635 1.00 93.12 97 VAL A C 1
ATOM 736 O O . VAL A 1 97 ? -11.464 7.379 3.185 1.00 93.12 97 VAL A O 1
ATOM 739 N N . ASP A 1 98 ? -13.211 8.333 4.237 1.00 93.06 98 ASP A N 1
ATOM 740 C CA . ASP A 1 98 ? -12.512 9.576 4.530 1.00 93.06 98 ASP A CA 1
ATOM 741 C C . ASP A 1 98 ? -11.378 9.352 5.552 1.00 93.06 98 ASP A C 1
ATOM 743 O O . ASP A 1 98 ? -11.471 8.519 6.456 1.00 93.06 98 ASP A O 1
ATOM 747 N N . CYS A 1 99 ? -10.271 10.076 5.387 1.00 93.38 99 CYS A N 1
ATOM 748 C CA . CYS A 1 99 ? -9.077 9.911 6.214 1.00 93.38 99 CYS A CA 1
ATOM 749 C C . CYS A 1 99 ? -9.047 10.778 7.480 1.00 93.38 99 CYS A C 1
ATOM 751 O O . CYS A 1 99 ? -8.087 10.676 8.249 1.00 93.38 99 CYS A O 1
ATOM 753 N N . ASP A 1 100 ? -10.016 11.660 7.698 1.00 93.75 100 ASP A N 1
ATOM 754 C CA . ASP A 1 100 ? -9.942 12.690 8.730 1.00 93.75 100 ASP A CA 1
ATOM 755 C C . ASP A 1 100 ? -9.933 12.103 10.142 1.00 93.75 100 ASP A C 1
ATOM 757 O O . ASP A 1 100 ? -9.149 12.552 10.979 1.00 93.75 100 ASP A O 1
ATOM 761 N N . GLU A 1 101 ? -10.694 11.036 10.403 1.00 92.56 101 GLU A N 1
ATOM 762 C CA . GLU A 1 101 ? -10.660 10.342 11.698 1.00 92.56 101 GLU A CA 1
ATOM 763 C C . GLU A 1 101 ? -9.256 9.798 12.014 1.00 92.56 101 GLU A C 1
ATOM 765 O O . GLU A 1 101 ? -8.725 9.996 13.114 1.00 92.56 101 GLU A O 1
ATOM 770 N N . LEU A 1 102 ? -8.614 9.161 11.029 1.00 91.56 102 LEU A N 1
ATOM 771 C CA . LEU A 1 102 ? -7.260 8.634 11.175 1.00 91.56 102 LEU A CA 1
ATOM 772 C C . LEU A 1 102 ? -6.243 9.766 11.357 1.00 91.56 102 LEU A C 1
ATOM 774 O O . LEU A 1 102 ? -5.368 9.675 12.222 1.00 91.56 102 LEU A O 1
ATOM 778 N N . LYS A 1 103 ? -6.349 10.840 10.565 1.00 93.25 103 LYS A N 1
ATOM 779 C CA . LYS A 1 103 ? -5.464 12.009 10.666 1.00 93.25 103 LYS A CA 1
ATOM 780 C C . LYS A 1 103 ? -5.573 12.664 12.040 1.00 93.25 103 LYS A C 1
ATOM 782 O O . LYS A 1 103 ? -4.540 12.918 12.657 1.00 93.25 103 LYS A O 1
ATOM 787 N N . ASN A 1 104 ? -6.791 12.876 12.537 1.00 94.75 104 ASN A N 1
ATOM 788 C CA . ASN A 1 104 ? -7.046 13.447 13.860 1.00 94.75 104 ASN A CA 1
ATOM 789 C C . ASN A 1 104 ? -6.494 12.537 14.961 1.00 94.75 104 ASN A C 1
ATOM 791 O O . ASN A 1 104 ? -5.719 12.984 15.803 1.00 94.75 104 ASN A O 1
ATOM 795 N N . THR A 1 105 ? -6.762 11.231 14.887 1.00 94.38 105 THR A N 1
ATOM 796 C CA . THR A 1 105 ? -6.227 10.256 15.849 1.00 94.38 105 THR A CA 1
ATOM 797 C C . THR A 1 105 ? -4.699 10.258 15.882 1.00 94.38 105 THR A C 1
ATOM 799 O O . THR A 1 105 ? -4.101 10.233 16.959 1.00 94.38 105 THR A O 1
ATOM 802 N N . LEU A 1 106 ? -4.041 10.294 14.720 1.00 93.94 106 LEU A N 1
ATOM 803 C CA . LEU A 1 106 ? -2.581 10.345 14.647 1.00 93.94 106 LEU A CA 1
ATOM 804 C C . LEU A 1 106 ? -2.037 11.669 15.173 1.00 93.94 106 LEU A C 1
ATOM 806 O O . LEU A 1 106 ? -1.033 11.662 15.878 1.00 93.94 106 LEU A O 1
ATOM 810 N N . LYS A 1 107 ? -2.690 12.789 14.866 1.00 94.88 107 LYS A N 1
ATOM 811 C CA . LYS A 1 107 ? -2.306 14.108 15.370 1.00 94.88 107 LYS A CA 1
ATOM 812 C C . LYS A 1 107 ? -2.371 14.164 16.898 1.00 94.88 107 LYS A C 1
ATOM 814 O O . LYS A 1 107 ? -1.421 14.642 17.515 1.00 94.88 107 LYS A O 1
ATOM 819 N N . ASP A 1 108 ? -3.438 13.626 17.483 1.00 96.56 108 ASP A N 1
ATOM 820 C CA . ASP A 1 108 ? -3.714 13.736 18.916 1.00 96.56 108 ASP A CA 1
ATOM 821 C C . ASP A 1 108 ? -2.938 12.706 19.742 1.00 96.56 108 ASP A C 1
ATOM 823 O O . ASP A 1 108 ? -2.337 13.040 20.762 1.00 96.56 108 ASP A O 1
ATOM 827 N N . LYS A 1 109 ? -2.923 11.441 19.303 1.00 97.00 109 LYS A N 1
ATOM 828 C CA . LYS A 1 109 ? -2.346 10.328 20.079 1.00 97.00 109 LYS A CA 1
ATOM 829 C C . LYS A 1 109 ? -0.915 9.984 19.681 1.00 97.00 109 LYS A C 1
ATOM 831 O O . LYS A 1 109 ? -0.171 9.434 2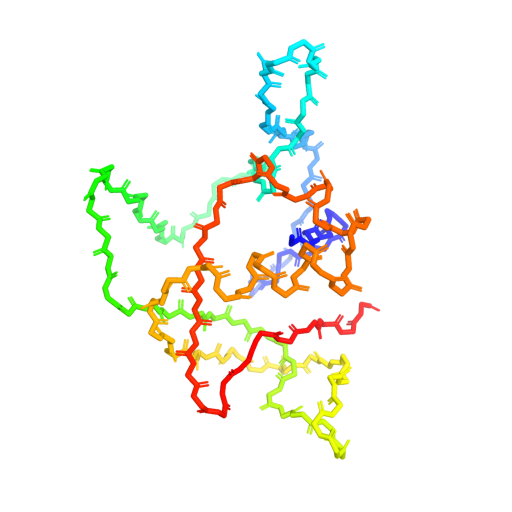0.490 1.00 97.00 109 LYS A O 1
ATOM 836 N N . TYR A 1 110 ? -0.513 10.296 18.448 1.00 94.88 110 TYR A N 1
ATOM 837 C CA . TYR A 1 110 ? 0.780 9.893 17.886 1.00 94.88 110 TYR A CA 1
ATOM 838 C C . TYR A 1 110 ? 1.474 11.045 17.138 1.00 94.88 110 TYR A C 1
ATOM 840 O O . TYR A 1 110 ? 1.857 10.885 15.973 1.00 94.88 110 TYR A O 1
ATOM 848 N N . PRO A 1 111 ? 1.698 12.207 17.781 1.00 93.56 111 PRO A N 1
ATOM 849 C CA . PRO A 1 111 ? 2.132 13.431 17.101 1.00 93.56 111 PRO A CA 1
ATOM 850 C C . PRO A 1 111 ? 3.455 13.276 16.334 1.00 93.56 111 PRO A C 1
ATOM 852 O O . PRO A 1 111 ? 3.641 13.882 15.279 1.00 93.56 111 PRO A O 1
ATOM 855 N N . ASN A 1 112 ? 4.370 12.427 16.815 1.00 91.25 112 ASN A N 1
ATOM 856 C CA . ASN A 1 112 ? 5.619 12.122 16.109 1.00 91.25 112 ASN A CA 1
ATOM 857 C C . ASN A 1 112 ? 5.374 11.338 14.809 1.00 91.25 112 ASN A C 1
ATOM 859 O O . ASN A 1 112 ? 5.988 11.643 13.788 1.00 91.25 112 ASN A O 1
ATOM 863 N N . ALA A 1 113 ? 4.445 10.375 14.820 1.00 88.44 113 ALA A N 1
ATOM 864 C CA . ALA A 1 113 ? 4.049 9.635 13.623 1.00 88.44 113 ALA A CA 1
ATOM 865 C C . ALA A 1 113 ? 3.283 10.531 12.640 1.00 88.44 113 ALA A C 1
ATOM 867 O O . ALA A 1 113 ? 3.501 10.447 11.434 1.00 88.44 113 ALA A O 1
ATOM 868 N N . TYR A 1 114 ? 2.426 11.423 13.142 1.00 90.62 114 TYR A N 1
ATOM 869 C CA . TYR A 1 114 ? 1.718 12.393 12.311 1.00 90.62 114 TYR A CA 1
ATOM 870 C C . TYR A 1 114 ? 2.684 13.319 11.561 1.00 90.62 114 TYR A C 1
ATOM 872 O O . TYR A 1 114 ? 2.589 13.439 10.341 1.00 90.62 114 TYR A O 1
ATOM 880 N N . LYS A 1 115 ? 3.677 13.906 12.247 1.00 87.44 115 LYS A N 1
ATOM 881 C CA . LYS A 1 115 ? 4.661 14.823 11.635 1.00 87.44 115 LYS A CA 1
ATOM 882 C C . LYS A 1 115 ? 5.388 14.227 10.427 1.00 87.44 115 LYS A C 1
ATOM 884 O O . LYS A 1 115 ? 5.616 14.935 9.450 1.00 87.44 115 LYS A O 1
ATOM 889 N N . VAL A 1 116 ? 5.735 12.940 10.475 1.00 84.25 116 VAL A N 1
ATOM 890 C CA . VAL A 1 116 ? 6.455 12.264 9.379 1.00 84.25 116 VAL A CA 1
ATOM 891 C C . VAL A 1 116 ? 5.537 11.725 8.280 1.00 84.25 116 VAL A C 1
ATOM 893 O O . VAL A 1 116 ? 6.034 11.259 7.260 1.00 84.25 116 VAL A O 1
ATOM 896 N N . LYS A 1 117 ? 4.212 11.785 8.464 1.00 83.56 117 LYS A N 1
ATOM 897 C CA . LYS A 1 117 ? 3.226 11.305 7.485 1.00 83.56 117 LYS A CA 1
ATOM 898 C C . LYS A 1 117 ? 2.346 12.408 6.900 1.00 83.56 117 LYS A C 1
ATOM 900 O O . LYS A 1 117 ? 1.757 12.202 5.848 1.00 83.56 117 LYS A O 1
ATOM 905 N N . MET A 1 118 ? 2.259 13.575 7.538 1.00 86.56 118 MET A N 1
ATOM 906 C CA . MET A 1 118 ? 1.314 14.640 7.167 1.00 86.56 118 MET A CA 1
ATOM 907 C C . MET A 1 118 ? 1.491 15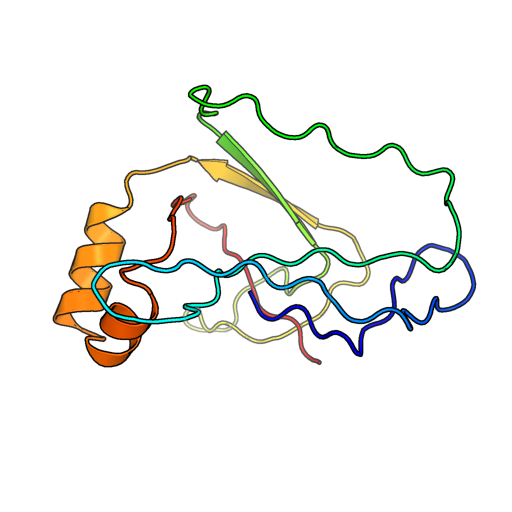.195 5.744 1.00 86.56 118 MET A C 1
ATOM 909 O O . MET A 1 118 ? 0.574 15.819 5.230 1.00 86.56 118 MET A O 1
ATOM 913 N N . TYR A 1 119 ? 2.656 14.992 5.122 1.00 82.69 119 TYR A N 1
ATOM 914 C CA . TYR A 1 119 ? 2.949 15.426 3.750 1.00 82.69 119 TYR A CA 1
ATOM 915 C C . TYR A 1 119 ? 2.719 14.329 2.700 1.00 82.69 119 TYR A C 1
ATOM 917 O O . TYR A 1 119 ? 2.829 14.592 1.509 1.00 82.69 119 TYR A O 1
ATOM 925 N N . GLN A 1 120 ? 2.437 13.095 3.124 1.00 85.00 120 GLN A N 1
ATOM 926 C CA . GLN A 1 120 ? 2.105 12.017 2.197 1.00 85.00 120 GLN A CA 1
ATOM 927 C C . GLN A 1 120 ? 0.723 12.264 1.577 1.00 85.00 120 GLN A C 1
ATOM 929 O O . GLN A 1 120 ? -0.091 13.007 2.130 1.00 85.00 120 GLN A O 1
ATOM 934 N N . HIS A 1 121 ? 0.433 11.592 0.464 1.00 85.06 121 HIS A N 1
ATOM 935 C CA . HIS A 1 121 ? -0.920 11.491 -0.083 1.00 85.06 121 HIS A CA 1
ATOM 936 C C . HIS A 1 121 ? -1.598 10.243 0.491 1.00 85.06 121 HIS A C 1
ATOM 938 O O . HIS A 1 121 ? -1.041 9.150 0.423 1.00 85.06 121 HIS A O 1
ATOM 944 N N . TRP A 1 122 ? -2.765 10.416 1.116 1.00 87.00 122 TRP A N 1
ATOM 945 C CA . TRP A 1 122 ? -3.421 9.361 1.892 1.00 87.00 122 TRP A CA 1
ATOM 946 C C . TRP A 1 122 ? -4.686 8.930 1.174 1.00 87.00 122 TRP A C 1
ATOM 948 O O . TRP A 1 122 ? -5.479 9.770 0.754 1.00 87.00 122 TRP A O 1
ATOM 958 N N . PHE A 1 123 ? -4.894 7.624 1.119 1.00 88.81 123 PHE A N 1
ATOM 959 C CA . PHE A 1 123 ? -6.210 7.035 0.948 1.00 88.81 123 PHE A CA 1
ATOM 960 C C . PHE A 1 123 ? -6.476 6.161 2.173 1.00 88.81 123 PHE A C 1
ATOM 962 O O . PHE A 1 123 ? -5.541 5.590 2.744 1.00 88.81 123 PHE A O 1
ATOM 969 N N . CYS A 1 124 ? -7.731 6.086 2.598 1.00 91.44 124 CYS A N 1
ATOM 970 C CA . CYS A 1 124 ? -8.122 5.314 3.765 1.00 91.44 124 CYS A CA 1
ATOM 971 C C . CYS A 1 124 ? -9.162 4.284 3.366 1.00 91.44 124 CYS A C 1
ATOM 973 O O . CYS A 1 124 ? -10.001 4.513 2.497 1.00 91.44 124 CYS A O 1
ATOM 975 N N . GLY A 1 125 ? -9.042 3.118 3.984 1.00 92.44 125 GLY A N 1
ATOM 976 C CA . GLY A 1 125 ? -9.811 1.942 3.649 1.00 92.44 125 GLY A CA 1
ATOM 977 C C . GLY A 1 125 ? -10.253 1.223 4.907 1.00 92.44 125 GLY A C 1
ATOM 978 O O . GLY A 1 125 ? -9.446 1.052 5.821 1.00 92.44 125 GLY A O 1
ATOM 979 N N . GLN A 1 126 ? -11.515 0.805 4.965 1.00 92.19 126 GLN A N 1
ATOM 980 C CA . GLN A 1 126 ? -12.054 0.121 6.135 1.00 92.19 126 GLN A CA 1
ATOM 981 C C . GLN A 1 126 ? -13.142 -0.883 5.753 1.00 92.19 126 GLN A C 1
ATOM 983 O O . GLN A 1 126 ? -14.018 -0.609 4.933 1.00 92.19 126 GLN A O 1
ATOM 988 N N . LYS A 1 127 ? -13.111 -2.050 6.401 1.00 93.75 127 LYS A N 1
ATOM 989 C CA . LYS A 1 127 ? -14.209 -3.020 6.425 1.00 93.75 127 LYS A CA 1
ATOM 990 C C . LYS A 1 127 ? -14.126 -3.827 7.717 1.00 93.75 127 LYS A C 1
ATOM 992 O O . LYS A 1 127 ? -13.038 -4.201 8.149 1.00 93.75 127 LYS A O 1
ATOM 997 N N . ALA A 1 128 ? -15.263 -4.064 8.367 1.00 91.44 128 ALA A N 1
ATOM 998 C CA . ALA A 1 128 ? -15.293 -4.824 9.614 1.00 91.44 128 ALA A CA 1
ATOM 999 C C . ALA A 1 128 ? -14.739 -6.243 9.397 1.00 91.44 128 ALA A C 1
ATOM 1001 O O . ALA A 1 128 ? -15.127 -6.923 8.449 1.00 91.44 128 ALA A O 1
ATOM 1002 N N . GLY A 1 129 ? -13.826 -6.675 10.272 1.00 88.75 129 GLY A N 1
ATOM 1003 C CA . GLY A 1 129 ? -13.182 -7.991 10.188 1.00 88.75 129 GLY A CA 1
ATOM 1004 C C . GLY A 1 129 ? -12.075 -8.116 9.134 1.00 88.75 129 GLY A C 1
ATOM 1005 O O . GLY A 1 129 ? -11.541 -9.207 8.970 1.00 88.75 129 GLY A O 1
ATOM 1006 N N . VAL A 1 130 ? -11.711 -7.030 8.444 1.00 89.62 130 VAL A N 1
ATOM 1007 C CA . VAL A 1 130 ? -10.646 -7.009 7.431 1.00 89.62 130 VAL A CA 1
ATOM 1008 C C . VAL A 1 130 ? -9.557 -6.027 7.844 1.00 89.62 130 VAL A C 1
ATOM 1010 O O . VAL A 1 130 ? -9.846 -4.902 8.249 1.00 89.62 130 VAL A O 1
ATOM 1013 N N . ASP A 1 131 ? -8.299 -6.445 7.726 1.00 85.50 131 ASP A N 1
ATOM 1014 C CA . ASP A 1 131 ? -7.137 -5.627 8.062 1.00 85.50 131 ASP A CA 1
ATOM 1015 C C . ASP A 1 131 ? -5.948 -5.972 7.157 1.00 85.50 131 ASP A C 1
ATOM 1017 O O . ASP A 1 131 ? -5.868 -7.069 6.600 1.00 85.50 131 ASP A O 1
ATOM 1021 N N . ILE A 1 132 ? -5.001 -5.042 7.042 1.00 84.56 132 ILE A N 1
ATOM 1022 C CA . ILE A 1 132 ? -3.703 -5.289 6.415 1.00 84.56 132 ILE A CA 1
ATOM 1023 C C . ILE A 1 132 ? -2.688 -5.706 7.485 1.00 84.56 132 ILE A C 1
ATOM 1025 O O . ILE A 1 132 ? -2.313 -4.934 8.368 1.00 84.56 132 ILE A O 1
ATOM 1029 N N . CYS A 1 133 ? -2.218 -6.949 7.407 1.00 81.25 133 CYS A N 1
ATOM 1030 C CA . CYS A 1 133 ? -1.250 -7.501 8.353 1.00 81.25 133 CYS A CA 1
ATOM 1031 C C . CYS A 1 133 ? 0.184 -7.427 7.816 1.00 81.25 133 CYS A C 1
ATOM 1033 O O . CYS A 1 133 ? 0.433 -7.497 6.613 1.00 81.25 133 CYS A O 1
ATOM 1035 N N . PHE A 1 134 ? 1.148 -7.312 8.728 1.00 74.81 134 PHE A N 1
ATOM 1036 C CA . PHE A 1 134 ? 2.569 -7.368 8.395 1.00 74.81 134 PHE A CA 1
ATOM 1037 C C . PHE A 1 134 ? 3.058 -8.823 8.354 1.00 74.81 134 PHE A C 1
ATOM 1039 O O . PHE A 1 134 ? 2.541 -9.692 9.056 1.00 74.81 134 PHE A O 1
ATOM 1046 N N . VAL A 1 135 ? 4.043 -9.096 7.499 1.00 67.06 135 VAL A N 1
ATOM 1047 C CA . VAL A 1 135 ? 4.590 -10.443 7.274 1.00 67.06 135 VAL A CA 1
ATOM 1048 C C . VAL A 1 135 ? 5.781 -10.670 8.210 1.00 67.06 135 VAL A C 1
ATOM 1050 O O . VAL A 1 135 ? 6.589 -9.761 8.395 1.00 67.06 135 VAL A O 1
ATOM 1053 N N . SER A 1 136 ? 5.911 -11.867 8.794 1.00 62.03 136 SER A N 1
ATOM 1054 C CA . SER A 1 136 ? 7.138 -12.254 9.514 1.00 62.03 136 SER A CA 1
ATOM 1055 C C . SER A 1 136 ? 8.280 -12.386 8.505 1.00 62.03 136 SER A C 1
ATOM 1057 O O . SER A 1 136 ? 8.137 -13.117 7.518 1.00 62.03 136 SER A O 1
ATOM 1059 N N . LEU A 1 137 ? 9.352 -11.601 8.685 1.00 50.75 137 LEU A N 1
ATOM 1060 C CA . LEU A 1 137 ? 10.437 -11.516 7.709 1.00 50.75 137 LEU A CA 1
ATOM 1061 C C . LEU A 1 137 ? 11.503 -12.592 7.889 1.00 50.75 137 LEU A C 1
ATOM 1063 O O . LEU A 1 137 ? 11.882 -12.874 9.042 1.00 50.75 137 LEU A O 1
#

InterPro domains:
  IPR001254 Serine proteases, trypsin domain [PF00089] (14-133)
  IPR009003 Peptidase S1, PA clan [SSF50494] (14-134)

Radius of gyration: 17.61 Å; chains: 1; bounding box: 36×45×41 Å

Foldseek 3Di:
DDPPLPDFPDDPDDTFHFDDDKAWDADDPDNDPGQTEPDIDTDGPDDDPDDDDDDDDPPDDDQKDKDKDQWDPDADPPRHQDAAGHPDIDMDMWGWDDCVVVLVCCVPPPVVVNVSPVPYDDIDTDDPPDDDGHHDD

Sequence (137 aa):
MVIDLDKRIIGGGSQVKIKAKPVIYTDNSNGFKERPHDIMLLELPRSFDITPLKLPDCGTHPQTLEIAGHAATTGGINNTRTPSKSPDLHCAEINIVDCDELKNTLKDKYPNAYKVKMYQHWFCGQKAGVDICFVSL

pLDDT: mean 81.27, std 16.32, range [25.67, 97.0]

Secondary structure (DSSP, 8-state):
----TT--EEESEEEEPP-SPPEEEEE--TT-S-EEEEEEE---SS--S-PPPPPPPTT---SEEEEEEEE-SS-BGGGB----EEEEEEEEEEEEE-SHHHHHHHHHH-HHHHHHHTTS---EEEBTTB--PPPP-